Protein AF-A0A7S1BC70-F1 (afdb_monomer_lite)

Structure (mmCIF, N/CA/C/O backbone):
data_AF-A0A7S1BC70-F1
#
_entry.id   AF-A0A7S1BC70-F1
#
loop_
_atom_site.group_PDB
_atom_site.id
_atom_site.type_symbol
_atom_site.label_atom_id
_atom_site.label_alt_id
_atom_site.label_comp_id
_atom_site.label_asym_id
_atom_site.label_entity_id
_atom_site.label_seq_id
_atom_site.pdbx_PDB_ins_code
_atom_site.Cartn_x
_atom_site.Cartn_y
_atom_site.Cartn_z
_atom_site.occupancy
_atom_site.B_iso_or_equiv
_atom_site.auth_seq_id
_atom_site.auth_comp_id
_atom_site.auth_asym_id
_atom_site.auth_atom_id
_atom_site.pdbx_PDB_model_num
ATOM 1 N N . VAL A 1 1 ? -11.528 -13.763 10.157 1.00 41.25 1 VAL A N 1
ATOM 2 C CA . VAL A 1 1 ? -11.641 -13.645 11.623 1.00 41.25 1 VAL A CA 1
ATOM 3 C C . VAL A 1 1 ? -13.129 -13.598 11.883 1.00 41.25 1 VAL A C 1
ATOM 5 O O . VAL A 1 1 ? -13.763 -12.697 11.349 1.00 41.25 1 VAL A O 1
ATOM 8 N N . GLU A 1 2 ? -13.696 -14.643 12.483 1.00 35.12 2 GLU A N 1
ATOM 9 C CA . GLU A 1 2 ? -15.107 -14.612 12.890 1.00 35.12 2 GLU A CA 1
ATOM 10 C C . GLU A 1 2 ? -15.267 -13.517 13.954 1.00 35.12 2 GLU A C 1
ATOM 12 O O . GLU A 1 2 ? -14.372 -13.388 14.792 1.00 35.12 2 GLU A O 1
ATOM 17 N N . PRO A 1 3 ? -16.315 -12.680 13.880 1.00 44.06 3 PRO A N 1
ATOM 18 C CA . PRO A 1 3 ? -16.536 -11.651 14.885 1.00 44.06 3 PRO A CA 1
ATOM 19 C C . PRO A 1 3 ? -16.841 -12.319 16.225 1.00 44.06 3 PRO A C 1
ATOM 21 O O . PRO A 1 3 ? -17.659 -13.239 16.289 1.00 44.06 3 PRO A O 1
ATOM 24 N N . ASP A 1 4 ? -16.162 -11.864 17.274 1.00 58.69 4 ASP A N 1
ATOM 25 C CA . ASP A 1 4 ? -16.409 -12.336 18.630 1.00 58.69 4 ASP A CA 1
ATOM 26 C C . ASP A 1 4 ? -17.834 -11.936 19.050 1.00 58.69 4 ASP A C 1
ATOM 28 O O . ASP A 1 4 ? -18.370 -10.926 18.583 1.00 58.69 4 ASP A O 1
ATOM 32 N N . ILE A 1 5 ? -18.483 -12.707 19.927 1.00 52.56 5 ILE A N 1
ATOM 33 C CA . ILE A 1 5 ? -19.849 -12.387 20.397 1.00 52.56 5 ILE A CA 1
ATOM 34 C C . ILE A 1 5 ? -19.878 -10.992 21.054 1.00 52.56 5 ILE A C 1
ATOM 36 O O . ILE A 1 5 ? -20.889 -10.287 20.978 1.00 52.56 5 ILE A O 1
ATOM 40 N N . GLU A 1 6 ? -18.741 -10.572 21.618 1.00 58.41 6 GLU A N 1
ATOM 41 C CA . GLU A 1 6 ? -18.504 -9.238 22.176 1.00 58.41 6 GLU A CA 1
ATOM 42 C C . GLU A 1 6 ? -18.591 -8.101 21.141 1.00 58.41 6 GLU A C 1
ATOM 44 O O . GLU A 1 6 ? -18.942 -6.990 21.526 1.00 58.41 6 GLU A O 1
ATOM 49 N N . ASP A 1 7 ? -18.381 -8.363 19.845 1.00 65.69 7 ASP A N 1
ATOM 50 C CA . ASP A 1 7 ? -18.491 -7.366 18.767 1.00 65.69 7 ASP A CA 1
ATOM 51 C C . ASP A 1 7 ? -19.904 -7.309 18.160 1.00 65.69 7 ASP A C 1
ATOM 53 O O . ASP A 1 7 ? -20.368 -6.254 17.720 1.00 65.69 7 ASP A O 1
ATOM 57 N N . ILE A 1 8 ? -20.629 -8.433 18.147 1.00 76.12 8 ILE A N 1
ATOM 58 C CA . ILE A 1 8 ? -21.923 -8.555 17.453 1.00 76.12 8 ILE A CA 1
ATOM 59 C C . ILE A 1 8 ? -22.999 -7.676 18.104 1.00 76.12 8 ILE A C 1
ATOM 61 O O . ILE A 1 8 ? -23.756 -7.001 17.403 1.00 76.12 8 ILE A O 1
ATOM 65 N N . VAL A 1 9 ? -23.068 -7.659 19.438 1.00 75.69 9 VAL A N 1
ATOM 66 C CA . VAL A 1 9 ? -24.087 -6.894 20.179 1.00 75.69 9 VAL A CA 1
ATOM 67 C C . VAL A 1 9 ? -23.864 -5.374 20.056 1.00 75.69 9 VAL A C 1
ATOM 69 O O . VAL A 1 9 ? -24.813 -4.674 19.693 1.00 75.69 9 VAL A O 1
ATOM 72 N N . PRO A 1 10 ? -22.643 -4.833 20.243 1.00 76.00 10 PRO A N 1
ATOM 73 C CA . PRO A 1 10 ? -22.328 -3.435 19.937 1.00 76.00 10 PRO A CA 1
ATOM 74 C C . PRO A 1 10 ? -22.631 -3.016 18.494 1.00 76.00 10 PRO A C 1
ATOM 76 O O . PRO A 1 10 ? -23.187 -1.937 18.270 1.00 76.00 10 PRO A O 1
ATOM 79 N N . ILE A 1 11 ? -22.312 -3.861 17.506 1.00 78.62 11 ILE A N 1
ATOM 80 C CA . ILE A 1 11 ? -22.619 -3.592 16.091 1.00 78.62 11 ILE A CA 1
ATOM 81 C C . ILE A 1 11 ? -24.134 -3.534 15.875 1.00 78.62 11 ILE A C 1
ATOM 83 O O . ILE A 1 11 ? -24.635 -2.627 15.208 1.00 78.62 11 ILE A O 1
ATOM 87 N N . TYR A 1 12 ? -24.880 -4.468 16.465 1.00 81.62 12 TYR A N 1
ATOM 88 C CA . TYR A 1 12 ? -26.336 -4.493 16.373 1.00 81.62 12 TYR A CA 1
ATOM 89 C C . TYR A 1 12 ? -26.977 -3.247 17.001 1.00 81.62 12 TYR A C 1
ATOM 91 O O . TYR A 1 12 ? -27.845 -2.638 16.380 1.00 81.62 12 TYR A O 1
ATOM 99 N N . ILE A 1 13 ? -26.514 -2.818 18.178 1.00 83.38 13 ILE A N 1
ATOM 100 C CA . ILE A 1 13 ? -27.002 -1.605 18.859 1.00 83.38 13 ILE A CA 1
ATOM 101 C C . ILE A 1 13 ? -26.650 -0.341 18.067 1.00 83.38 13 ILE A C 1
ATOM 103 O O . ILE A 1 13 ? -27.463 0.571 17.969 1.00 83.38 13 ILE A O 1
ATOM 107 N N . THR A 1 14 ? -25.476 -0.292 17.431 1.00 79.62 14 THR A N 1
ATOM 108 C CA . THR A 1 14 ? -25.099 0.835 16.557 1.00 79.62 14 THR A CA 1
ATOM 109 C C . THR A 1 14 ? -26.074 1.000 15.383 1.00 79.62 14 THR A C 1
ATOM 111 O O . THR A 1 14 ? -26.357 2.123 14.972 1.00 79.62 14 THR A O 1
ATOM 114 N N . ASN A 1 15 ? -26.619 -0.106 14.869 1.00 84.00 15 ASN A N 1
ATOM 115 C CA . ASN A 1 15 ? -27.600 -0.106 13.781 1.00 84.00 15 ASN A CA 1
ATOM 116 C C . ASN A 1 15 ? -29.055 0.093 14.255 1.00 84.00 15 ASN A C 1
ATOM 118 O O . ASN A 1 15 ? -29.927 0.294 13.415 1.00 84.00 15 ASN A O 1
ATOM 122 N N . ASN A 1 16 ? -29.311 0.044 15.567 1.00 85.81 16 ASN A N 1
ATOM 123 C CA . ASN A 1 16 ? -30.632 0.176 16.197 1.00 85.81 16 ASN A CA 1
ATOM 124 C C . ASN A 1 16 ? -30.529 1.150 17.392 1.00 85.81 16 ASN A C 1
ATOM 126 O O . ASN A 1 16 ? -30.507 0.723 18.553 1.00 85.81 16 ASN A O 1
ATOM 130 N N . PRO A 1 17 ? -30.368 2.461 17.128 1.00 80.62 17 PRO A N 1
ATOM 131 C CA . PRO A 1 17 ? -29.999 3.455 18.135 1.00 80.62 17 PRO A CA 1
ATOM 132 C C . PRO A 1 17 ? -31.027 3.629 19.261 1.00 80.62 17 PRO A C 1
ATOM 134 O O . PRO A 1 17 ? -30.665 4.092 20.337 1.00 80.62 17 PRO A O 1
ATOM 137 N N . GLU A 1 18 ? -32.278 3.214 19.073 1.00 83.50 18 GLU A N 1
ATOM 138 C CA . GLU A 1 18 ? -33.306 3.154 20.119 1.00 83.50 18 GLU A CA 1
ATOM 139 C C . GLU A 1 18 ? -32.940 2.225 21.289 1.00 83.50 18 GLU A C 1
ATOM 141 O O . GLU A 1 18 ? -33.474 2.364 22.388 1.00 83.50 18 GLU A O 1
ATOM 146 N N . LEU A 1 19 ? -32.003 1.297 21.079 1.00 81.50 19 LEU A N 1
ATOM 147 C CA . LEU A 1 19 ? -31.512 0.383 22.109 1.00 81.50 19 LEU A CA 1
ATOM 148 C C . LEU A 1 19 ? -30.411 1.004 22.985 1.00 81.50 19 LEU A C 1
ATOM 150 O O . LEU A 1 19 ? -30.045 0.413 23.999 1.00 81.50 19 LEU A O 1
ATOM 154 N N . LEU A 1 20 ? -29.8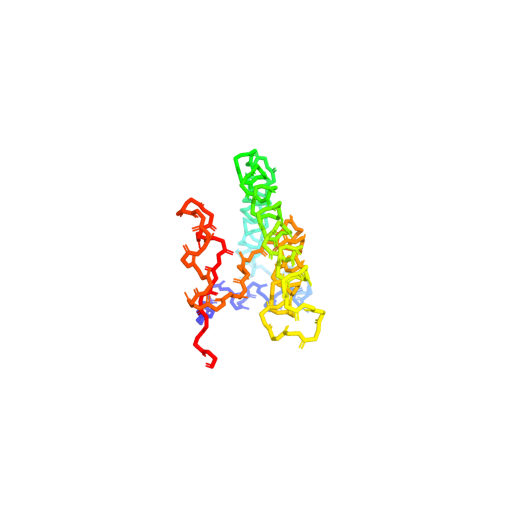90 2.188 22.636 1.00 73.56 20 LEU A N 1
ATOM 155 C CA . LEU A 1 20 ? -28.827 2.866 23.397 1.00 73.56 20 LEU A CA 1
ATOM 156 C C . LEU A 1 20 ? -29.282 3.387 24.766 1.00 73.56 20 LEU A C 1
ATOM 158 O O . LEU A 1 20 ? -28.434 3.595 25.636 1.00 73.56 20 LEU A O 1
ATOM 162 N N . ASP A 1 21 ? -30.587 3.595 24.953 1.00 81.00 21 ASP A N 1
ATOM 163 C CA . ASP A 1 21 ? -31.173 4.108 26.200 1.00 81.00 21 ASP A CA 1
ATOM 164 C C . ASP A 1 21 ? -31.671 2.989 27.134 1.00 81.00 21 ASP A C 1
ATOM 166 O O . ASP A 1 21 ? -32.175 3.248 28.230 1.00 81.00 21 ASP A O 1
ATOM 170 N N . VAL A 1 22 ? -31.514 1.726 26.726 1.00 85.75 22 VAL A N 1
ATOM 171 C CA . VAL A 1 22 ? -31.869 0.554 27.530 1.00 85.75 22 VAL A CA 1
ATOM 172 C C . VAL A 1 22 ? -30.747 0.264 28.527 1.00 85.75 22 VAL A C 1
ATOM 174 O O . VAL A 1 22 ? -29.586 0.087 28.156 1.00 85.75 22 VAL A O 1
ATOM 177 N N . LYS A 1 23 ? -31.099 0.182 29.814 1.00 84.25 23 LYS A N 1
ATOM 178 C CA . LYS A 1 23 ? -30.144 0.038 30.925 1.00 84.25 23 LYS A CA 1
ATOM 179 C C . LYS A 1 23 ? -29.276 -1.220 30.803 1.00 84.25 23 LYS A C 1
ATOM 181 O O . LYS A 1 23 ? -28.091 -1.195 31.120 1.00 84.25 23 LYS A O 1
ATOM 186 N N . GLU A 1 24 ? -29.840 -2.312 30.300 1.00 83.69 24 GLU A N 1
ATOM 187 C CA . GLU A 1 24 ? -29.147 -3.579 30.057 1.00 83.69 24 GLU A CA 1
ATOM 188 C C . GLU A 1 24 ? -28.034 -3.473 28.997 1.00 83.69 24 GLU A C 1
ATOM 190 O O . GLU A 1 24 ? -27.145 -4.325 28.959 1.00 83.69 24 GLU A O 1
ATOM 195 N N . PHE A 1 25 ? -28.043 -2.424 28.166 1.00 84.06 25 PHE A N 1
ATOM 196 C CA . PHE A 1 25 ? -27.074 -2.191 27.091 1.00 84.06 25 PHE A CA 1
ATOM 197 C C . PHE A 1 25 ? -26.086 -1.048 27.376 1.00 84.06 25 PHE A C 1
ATOM 199 O O . PHE A 1 25 ? -25.273 -0.693 26.520 1.00 84.06 25 PHE A O 1
ATOM 206 N N . GLU A 1 26 ? -26.063 -0.515 28.598 1.00 82.31 26 GLU A N 1
ATOM 207 C CA . GLU A 1 26 ? -25.134 0.554 28.993 1.00 82.31 26 GLU A CA 1
ATOM 208 C C . GLU A 1 26 ? -23.651 0.131 28.869 1.00 82.31 26 GLU A C 1
ATOM 210 O O . GLU A 1 26 ? -22.778 0.925 28.493 1.00 82.31 26 GLU A O 1
ATOM 215 N N . TRP A 1 27 ? -23.357 -1.158 29.083 1.00 83.44 27 TRP A N 1
ATOM 216 C CA . TRP A 1 27 ? -22.026 -1.727 28.850 1.00 83.44 27 TRP A CA 1
ATOM 217 C C . TRP A 1 27 ? -21.624 -1.675 27.369 1.00 83.44 27 TRP A C 1
ATOM 219 O O . TRP A 1 27 ? -20.464 -1.398 27.067 1.00 83.44 27 TRP A O 1
ATOM 229 N N . ALA A 1 28 ? -22.570 -1.883 26.446 1.00 82.62 28 ALA A N 1
ATOM 230 C CA . ALA A 1 28 ? -22.310 -1.868 25.011 1.00 82.62 28 ALA A CA 1
ATOM 231 C C . ALA A 1 28 ? -22.000 -0.446 24.540 1.00 82.62 28 ALA A C 1
ATOM 233 O O . ALA A 1 28 ? -21.069 -0.249 23.768 1.00 82.62 28 ALA A O 1
ATOM 234 N N . LYS A 1 29 ? -22.688 0.565 25.087 1.00 80.56 29 LYS A N 1
ATOM 235 C CA . LYS A 1 29 ? -22.355 1.981 24.865 1.00 80.56 29 LYS A CA 1
ATOM 236 C C . LYS A 1 29 ? -20.924 2.302 25.304 1.00 80.56 29 LYS A C 1
ATOM 238 O O . LYS A 1 29 ? -20.159 2.893 24.545 1.00 80.56 29 LYS A O 1
ATOM 243 N N . THR A 1 30 ? -20.539 1.849 26.498 1.00 83.19 30 THR A N 1
ATOM 244 C CA . THR A 1 30 ? -19.166 2.001 27.014 1.00 83.19 30 THR A CA 1
ATOM 245 C C . THR A 1 30 ? -18.141 1.285 26.127 1.00 83.19 30 THR A C 1
ATOM 247 O O . THR A 1 30 ? -17.057 1.810 25.878 1.00 83.19 30 THR A O 1
ATOM 250 N N . HIS A 1 31 ? -18.478 0.094 25.628 1.00 83.50 31 HIS A N 1
ATOM 251 C CA . HIS A 1 31 ? -17.625 -0.680 24.730 1.00 83.50 31 HIS A CA 1
ATOM 252 C C . HIS A 1 31 ? -17.446 0.016 23.369 1.00 83.50 31 HIS A C 1
ATOM 254 O O . HIS A 1 31 ? -16.318 0.145 22.898 1.00 83.50 31 HIS A O 1
ATOM 260 N N . ILE A 1 32 ? -18.527 0.540 22.776 1.00 81.88 32 ILE A N 1
ATOM 261 C CA . ILE A 1 32 ? -18.505 1.300 21.514 1.00 81.88 32 ILE A CA 1
ATOM 262 C C . ILE A 1 32 ? -17.612 2.538 21.635 1.00 81.88 32 ILE A C 1
ATOM 264 O O . ILE A 1 32 ? -16.775 2.773 20.766 1.00 81.88 32 ILE A O 1
ATOM 268 N N . GLU A 1 33 ? -17.767 3.331 22.698 1.00 82.88 33 GLU A N 1
ATOM 269 C CA . GLU A 1 33 ? -16.952 4.536 22.900 1.00 82.88 33 GLU A CA 1
ATOM 270 C C . GLU A 1 33 ? -15.465 4.189 23.063 1.00 82.88 33 GLU A C 1
ATOM 272 O O . GLU A 1 33 ? -14.624 4.769 22.378 1.00 82.88 33 GLU A O 1
ATOM 277 N N . ARG A 1 34 ? -15.131 3.156 23.849 1.00 82.50 34 ARG A N 1
ATOM 278 C CA . ARG A 1 34 ? -13.743 2.670 23.960 1.00 82.50 34 ARG A CA 1
ATOM 279 C C . ARG A 1 34 ? -13.184 2.175 22.629 1.00 82.50 34 ARG A C 1
ATOM 281 O O . ARG A 1 34 ? -12.022 2.434 22.324 1.00 82.50 34 ARG A O 1
ATOM 288 N N . ALA A 1 35 ? -13.986 1.472 21.832 1.00 79.88 35 ALA A N 1
ATOM 289 C CA . ALA A 1 35 ? -13.575 1.010 20.510 1.00 79.88 35 ALA A CA 1
ATOM 290 C C . ALA A 1 35 ? -13.303 2.189 19.560 1.00 79.88 35 ALA A C 1
ATOM 292 O O . ALA A 1 35 ? -12.322 2.158 18.814 1.00 79.88 35 ALA A O 1
ATOM 293 N N . LYS A 1 36 ? -14.114 3.257 19.619 1.00 78.38 36 LYS A N 1
ATOM 294 C CA . LYS A 1 36 ? -13.883 4.496 18.858 1.00 78.38 36 LYS A CA 1
ATOM 295 C C . LYS A 1 36 ? -12.608 5.212 19.297 1.00 78.38 36 LYS A C 1
ATOM 297 O O . LYS A 1 36 ? -11.822 5.591 18.433 1.00 78.38 36 LYS A O 1
ATOM 302 N N . GLU A 1 37 ? -12.386 5.378 20.601 1.00 78.31 37 GLU A N 1
ATOM 303 C CA . GLU A 1 37 ? -11.161 5.986 21.141 1.00 78.31 37 GLU A CA 1
ATOM 304 C C . GLU A 1 37 ? -9.924 5.184 20.724 1.00 78.31 37 GLU A C 1
ATOM 306 O O . GLU A 1 37 ? -8.979 5.740 20.165 1.00 78.31 37 GLU A O 1
ATOM 311 N N . ALA A 1 38 ? -9.962 3.857 20.878 1.00 77.00 38 ALA A N 1
ATOM 312 C CA . ALA A 1 38 ? -8.878 2.976 20.453 1.00 77.00 38 ALA A CA 1
ATOM 313 C C . ALA A 1 38 ? -8.629 3.050 18.937 1.00 77.00 38 ALA A C 1
ATOM 315 O O . ALA A 1 38 ? -7.476 3.063 18.494 1.00 77.00 38 ALA A O 1
ATOM 316 N N . TRP A 1 39 ? -9.688 3.113 18.124 1.00 78.00 39 TRP A N 1
ATOM 317 C CA . TRP A 1 39 ? -9.570 3.316 16.681 1.00 78.00 39 TRP A CA 1
ATOM 318 C C . TRP A 1 39 ? -8.918 4.661 16.355 1.00 78.00 39 TRP A C 1
ATOM 320 O O . TRP A 1 39 ? -7.990 4.697 15.546 1.00 78.00 39 TRP A O 1
ATOM 330 N N . PHE A 1 40 ? -9.358 5.746 16.997 1.00 72.81 40 PHE A N 1
ATOM 331 C CA . PHE A 1 40 ? -8.844 7.091 16.758 1.00 72.81 40 PHE A CA 1
ATOM 332 C C . PHE A 1 40 ? -7.371 7.208 17.156 1.00 72.81 40 PHE A C 1
ATOM 334 O O . PHE A 1 40 ? -6.557 7.672 16.359 1.00 72.81 40 PHE A O 1
ATOM 341 N N . ASP A 1 41 ? -6.996 6.688 18.325 1.00 77.19 41 ASP A N 1
ATOM 342 C CA . ASP A 1 41 ? -5.608 6.640 18.787 1.00 77.19 41 ASP A CA 1
ATOM 343 C C . ASP A 1 41 ? -4.718 5.848 17.828 1.00 77.19 41 ASP A C 1
ATOM 345 O O . ASP A 1 41 ? -3.596 6.253 17.508 1.00 77.19 41 ASP A O 1
ATOM 349 N N . ASN A 1 42 ? -5.208 4.708 17.339 1.00 75.00 42 ASN A N 1
ATOM 350 C CA . ASN A 1 42 ? -4.486 3.909 16.358 1.00 75.00 42 ASN A CA 1
ATOM 351 C C . ASN A 1 42 ? -4.362 4.650 15.024 1.00 75.00 42 ASN A C 1
ATOM 353 O O . ASN A 1 42 ? -3.273 4.690 14.451 1.00 75.00 42 ASN A O 1
ATOM 357 N N . ALA A 1 43 ? -5.429 5.288 14.547 1.00 73.69 43 ALA A N 1
ATOM 358 C CA . ALA A 1 43 ? -5.398 6.105 13.341 1.00 73.69 43 ALA A CA 1
ATOM 359 C C . ALA A 1 43 ? -4.395 7.261 13.479 1.00 73.69 43 ALA A C 1
ATOM 361 O O . ALA A 1 43 ? -3.558 7.449 12.596 1.00 73.69 43 ALA A O 1
ATOM 362 N N . GLN A 1 44 ? -4.395 7.970 14.609 1.00 76.06 44 GLN A N 1
ATOM 363 C CA . GLN A 1 44 ? -3.466 9.060 14.889 1.00 76.06 44 GLN A CA 1
ATOM 364 C C . GLN A 1 44 ? -2.017 8.565 14.952 1.00 76.06 44 GLN A C 1
ATOM 366 O O . GLN A 1 44 ? -1.146 9.145 14.306 1.00 76.06 44 GLN A O 1
ATOM 371 N N . LYS A 1 45 ? -1.742 7.449 15.640 1.00 76.88 45 LYS A N 1
ATOM 372 C CA . LYS A 1 45 ? -0.403 6.830 15.662 1.00 76.88 45 LYS A CA 1
ATOM 373 C C . LYS A 1 45 ? 0.078 6.466 14.261 1.00 76.88 45 LYS A C 1
ATOM 375 O O . LYS A 1 45 ? 1.253 6.651 13.947 1.00 76.88 45 LYS A O 1
ATOM 380 N N . LEU A 1 46 ? -0.812 5.958 13.410 1.00 70.50 46 LEU A N 1
ATOM 381 C CA . LEU A 1 46 ? -0.482 5.602 12.033 1.00 70.50 46 LEU A CA 1
ATOM 382 C C . LEU A 1 46 ? -0.251 6.840 11.157 1.00 70.50 46 LEU A C 1
ATOM 384 O O . LEU A 1 46 ? 0.709 6.844 10.387 1.00 70.50 46 LEU A O 1
ATOM 388 N N . LEU A 1 47 ? -1.067 7.887 11.304 1.00 70.50 47 LEU A N 1
ATOM 389 C CA . LEU A 1 47 ? -0.914 9.164 10.600 1.00 70.50 47 LEU A CA 1
ATOM 390 C C . LEU A 1 47 ? 0.364 9.899 11.020 1.00 70.50 47 LEU A C 1
ATOM 392 O O . LEU A 1 47 ? 1.056 10.458 10.173 1.00 70.50 47 LEU A O 1
ATOM 396 N N . CYS A 1 48 ? 0.733 9.847 12.299 1.00 78.94 48 CYS A N 1
ATOM 397 C CA . CYS A 1 48 ? 1.958 10.453 12.821 1.00 78.94 48 CYS A CA 1
ATOM 398 C C . CYS A 1 48 ? 3.217 9.595 12.589 1.00 78.94 48 CYS A C 1
ATOM 400 O O . CYS A 1 48 ? 4.324 10.014 12.939 1.00 78.94 48 CYS A O 1
ATOM 402 N N . ASN A 1 49 ? 3.101 8.408 11.982 1.00 81.25 49 ASN A N 1
ATOM 403 C CA . ASN A 1 49 ? 4.245 7.537 11.725 1.00 81.25 49 ASN A CA 1
ATOM 404 C C . ASN A 1 49 ? 5.056 8.021 10.510 1.00 81.25 49 ASN A C 1
ATOM 406 O O . ASN A 1 49 ? 4.900 7.541 9.386 1.00 81.25 49 ASN A O 1
ATOM 410 N N . ARG A 1 50 ? 5.970 8.969 10.743 1.00 81.50 50 ARG A N 1
ATOM 411 C CA . ARG A 1 50 ? 6.846 9.556 9.711 1.00 81.50 50 ARG A CA 1
ATOM 412 C C . ARG A 1 50 ? 7.641 8.512 8.920 1.00 81.50 50 ARG A C 1
ATOM 414 O O . ARG A 1 50 ? 7.837 8.679 7.717 1.00 81.50 50 ARG A O 1
ATOM 421 N N . GLN A 1 51 ? 8.092 7.442 9.575 1.00 83.44 51 GLN A N 1
ATOM 422 C CA . GLN A 1 51 ? 8.839 6.379 8.902 1.00 83.44 51 GLN A CA 1
ATO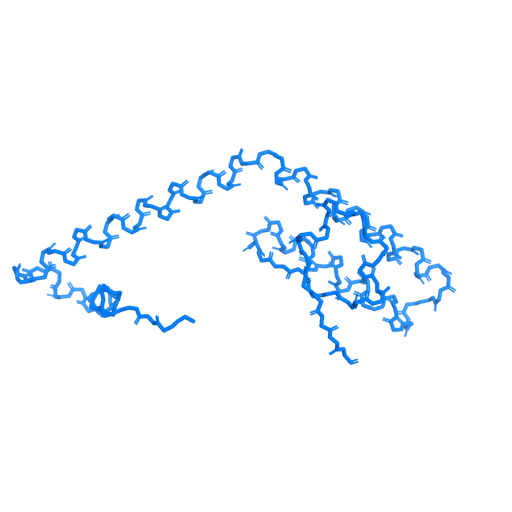M 423 C C . GLN A 1 51 ? 7.962 5.661 7.874 1.00 83.44 51 GLN A C 1
ATOM 425 O O . GLN A 1 51 ? 8.407 5.418 6.756 1.00 83.44 51 GLN A O 1
ATOM 430 N N . ARG A 1 52 ? 6.703 5.380 8.225 1.00 82.12 52 ARG A N 1
ATOM 431 C CA . ARG A 1 52 ? 5.731 4.762 7.319 1.00 82.12 52 ARG A CA 1
ATOM 432 C C . ARG A 1 52 ? 5.481 5.627 6.082 1.00 82.12 52 ARG A C 1
ATOM 434 O O . ARG A 1 52 ? 5.521 5.107 4.973 1.00 82.12 52 ARG A O 1
ATOM 441 N N . TRP A 1 53 ? 5.314 6.938 6.253 1.00 83.81 53 TRP A N 1
ATOM 442 C CA . TRP A 1 53 ? 5.192 7.869 5.123 1.00 83.81 53 TRP A CA 1
ATOM 443 C C . TRP A 1 53 ? 6.430 7.874 4.220 1.00 83.81 53 TRP A C 1
ATOM 445 O O . TRP A 1 53 ? 6.299 7.831 2.998 1.00 83.81 53 TRP A O 1
ATOM 455 N N . SER A 1 54 ? 7.634 7.874 4.804 1.00 87.94 54 SER A N 1
ATOM 456 C CA . SER A 1 54 ? 8.874 7.795 4.022 1.00 87.94 54 SER A CA 1
ATOM 457 C C . SER A 1 54 ? 8.990 6.479 3.257 1.00 87.94 54 SER A C 1
ATOM 459 O O . SER A 1 54 ? 9.444 6.470 2.115 1.00 87.94 54 SER A O 1
ATOM 461 N N . ASP A 1 55 ? 8.591 5.371 3.874 1.00 88.44 55 ASP A N 1
ATOM 462 C CA . ASP A 1 55 ? 8.604 4.064 3.233 1.00 88.44 55 ASP A CA 1
ATOM 463 C C . ASP A 1 55 ? 7.624 4.003 2.047 1.00 88.44 55 ASP A C 1
ATOM 465 O O . ASP A 1 55 ? 7.965 3.440 1.008 1.00 88.44 55 ASP A O 1
ATOM 469 N N . TYR A 1 56 ? 6.439 4.610 2.172 1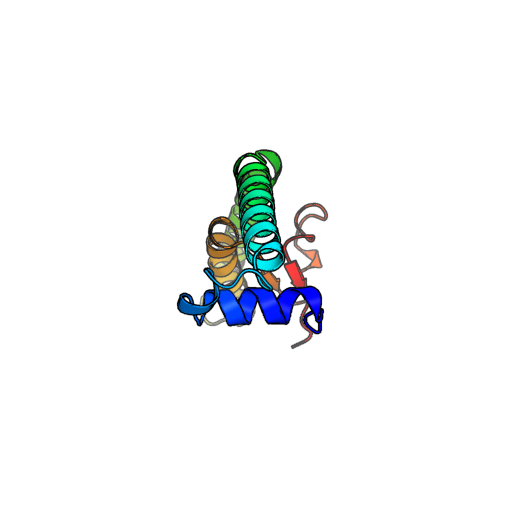.00 89.06 56 TYR A N 1
ATOM 470 C CA . TYR A 1 56 ? 5.454 4.709 1.088 1.00 89.06 56 TYR A CA 1
ATOM 471 C C . TYR A 1 56 ? 5.957 5.539 -0.087 1.00 89.06 56 TYR A C 1
ATOM 473 O O . TYR A 1 56 ? 5.842 5.102 -1.229 1.00 89.06 56 TYR A O 1
ATOM 481 N N . ASP A 1 57 ? 6.584 6.683 0.179 1.00 89.62 57 ASP A N 1
ATOM 482 C CA . ASP A 1 57 ? 7.206 7.496 -0.869 1.00 89.62 57 ASP A CA 1
ATOM 483 C C . ASP A 1 57 ? 8.306 6.716 -1.612 1.00 89.62 57 ASP A C 1
ATOM 485 O O . ASP A 1 57 ? 8.339 6.691 -2.844 1.00 89.62 57 ASP A O 1
ATOM 489 N N . LYS A 1 58 ? 9.163 5.993 -0.876 1.00 91.19 58 LYS A N 1
ATOM 490 C CA . LYS A 1 58 ? 10.206 5.138 -1.469 1.00 91.19 58 LYS A CA 1
ATOM 491 C C . LYS A 1 58 ? 9.618 4.016 -2.323 1.00 91.19 58 LYS A C 1
ATOM 493 O O . LYS A 1 58 ? 10.116 3.774 -3.419 1.00 91.19 58 LYS A O 1
ATOM 498 N N . LEU A 1 59 ? 8.574 3.342 -1.839 1.00 91.25 59 LEU A N 1
ATOM 499 C CA . LEU A 1 59 ? 7.886 2.281 -2.575 1.00 91.25 59 LEU A CA 1
ATOM 500 C C . LEU A 1 59 ? 7.283 2.805 -3.878 1.00 91.25 59 LEU A C 1
ATOM 502 O O . LEU A 1 59 ? 7.530 2.228 -4.933 1.00 91.25 59 LEU A O 1
ATOM 506 N N . THR A 1 60 ? 6.556 3.918 -3.814 1.00 92.38 60 THR A N 1
ATOM 507 C CA . THR A 1 60 ? 5.923 4.536 -4.983 1.00 92.38 60 THR A CA 1
ATOM 508 C C . THR A 1 60 ? 6.956 4.963 -6.023 1.00 92.38 60 THR A C 1
ATOM 510 O O . THR A 1 60 ? 6.803 4.639 -7.198 1.00 92.38 60 THR A O 1
ATOM 513 N N . LYS A 1 61 ? 8.051 5.611 -5.604 1.00 93.19 61 LYS A N 1
ATOM 514 C CA . LYS A 1 61 ? 9.149 5.993 -6.509 1.00 93.19 61 LYS A CA 1
ATOM 515 C C . LYS A 1 61 ? 9.815 4.786 -7.162 1.00 93.19 61 LYS A C 1
ATOM 517 O O . LYS A 1 61 ? 10.111 4.820 -8.352 1.00 93.19 61 LYS A O 1
AT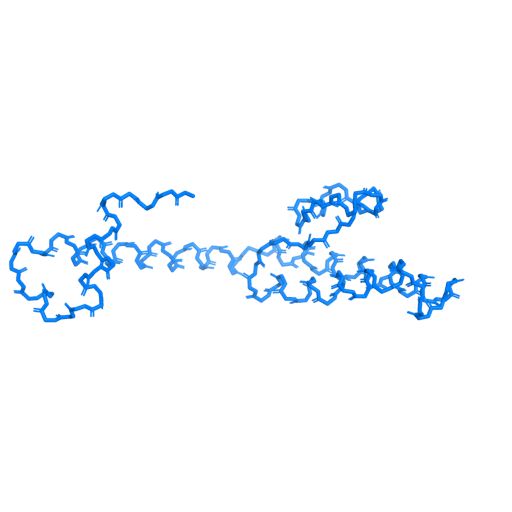OM 522 N N . HIS A 1 62 ? 10.034 3.714 -6.403 1.00 92.69 62 HIS A N 1
ATOM 523 C CA . HIS A 1 62 ? 10.661 2.501 -6.929 1.00 92.69 62 HIS A CA 1
ATOM 524 C C . HIS A 1 62 ? 9.761 1.782 -7.939 1.00 92.69 62 HIS A C 1
ATOM 526 O O . HIS A 1 62 ? 10.231 1.370 -8.996 1.00 92.69 62 HIS A O 1
ATOM 532 N N . LEU A 1 63 ? 8.462 1.667 -7.649 1.00 92.12 63 LEU A N 1
ATOM 533 C CA . LEU A 1 63 ? 7.489 1.075 -8.572 1.00 92.12 63 LEU A CA 1
ATOM 534 C C . LEU A 1 63 ? 7.336 1.904 -9.849 1.00 92.12 63 LEU A C 1
ATOM 536 O O . LEU A 1 63 ? 7.270 1.329 -10.933 1.00 92.12 63 LEU A O 1
ATOM 540 N N . PHE A 1 64 ? 7.355 3.232 -9.731 1.00 94.75 64 PHE A N 1
ATOM 541 C CA . PHE A 1 64 ? 7.360 4.129 -10.883 1.00 94.75 64 PHE A CA 1
ATOM 542 C C . PHE A 1 64 ? 8.602 3.924 -11.762 1.00 94.75 64 PHE A C 1
ATOM 544 O O . PHE A 1 64 ? 8.465 3.714 -12.962 1.00 94.75 64 PHE A O 1
ATOM 551 N N . ALA A 1 65 ? 9.798 3.873 -11.167 1.00 94.12 65 ALA A N 1
ATOM 552 C CA . ALA A 1 65 ? 11.037 3.638 -11.911 1.00 94.12 65 ALA A CA 1
ATOM 553 C C . ALA A 1 65 ? 11.054 2.270 -12.621 1.00 94.12 65 ALA A C 1
ATOM 555 O O . ALA A 1 65 ? 11.533 2.152 -13.748 1.00 94.12 65 ALA A O 1
ATOM 556 N N . LEU A 1 66 ? 10.515 1.224 -11.981 1.00 93.19 66 LEU A N 1
ATOM 557 C CA . LEU A 1 66 ? 10.354 -0.086 -12.619 1.00 93.19 66 LEU A CA 1
ATOM 558 C C . LEU A 1 66 ? 9.361 -0.031 -13.786 1.00 93.19 66 LEU A C 1
ATOM 560 O O . LEU A 1 66 ? 9.611 -0.653 -14.819 1.00 93.19 66 LEU A O 1
ATOM 564 N N . TYR A 1 67 ? 8.250 0.690 -13.621 1.00 94.75 67 TYR A N 1
ATOM 565 C CA . TYR A 1 67 ? 7.251 0.887 -14.666 1.00 94.75 67 TYR A CA 1
ATOM 566 C C . TYR A 1 67 ? 7.830 1.631 -15.874 1.00 94.75 67 TYR A C 1
ATOM 568 O O . TYR A 1 67 ? 7.714 1.112 -16.980 1.00 9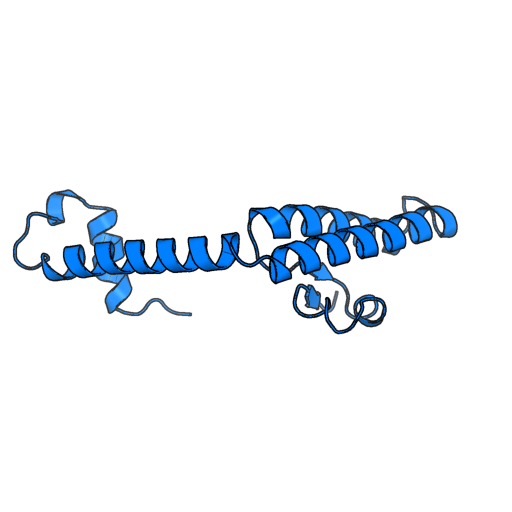4.75 67 TYR A O 1
ATOM 576 N N . GLU A 1 68 ? 8.499 2.773 -15.676 1.00 96.19 68 GLU A N 1
ATOM 577 C CA . GLU A 1 68 ? 9.126 3.537 -16.768 1.00 96.19 68 GLU A CA 1
ATOM 578 C C . GLU A 1 68 ? 10.148 2.689 -17.521 1.00 96.19 68 GLU A C 1
ATOM 580 O O . GLU A 1 68 ? 10.079 2.569 -18.741 1.00 96.19 68 GLU A O 1
ATOM 585 N N . LYS A 1 69 ? 11.019 1.984 -16.792 1.00 94.44 69 LYS A N 1
ATOM 586 C CA . LYS A 1 69 ? 11.984 1.074 -17.411 1.00 94.44 69 LYS A CA 1
ATOM 587 C C . LYS A 1 69 ? 11.302 -0.012 -18.251 1.00 94.44 69 LYS A C 1
ATOM 589 O O . LYS A 1 69 ? 11.740 -0.305 -19.358 1.00 94.44 69 LYS A O 1
ATOM 594 N N . SER A 1 70 ? 10.231 -0.620 -17.739 1.00 93.50 70 SER A N 1
ATOM 595 C CA . SER A 1 70 ? 9.489 -1.648 -18.480 1.00 93.50 70 SER A CA 1
ATOM 596 C C . SER A 1 70 ? 8.758 -1.076 -19.693 1.00 93.50 70 SER A C 1
ATOM 598 O O . SER A 1 70 ? 8.645 -1.767 -20.705 1.00 93.50 70 SER A O 1
ATOM 600 N N . LEU A 1 71 ? 8.262 0.158 -19.593 1.00 95.25 71 LEU A N 1
ATOM 601 C CA . LEU A 1 71 ? 7.606 0.871 -20.681 1.00 95.25 71 LEU A CA 1
ATOM 602 C C . LEU A 1 71 ? 8.589 1.137 -21.825 1.00 95.25 71 LEU A C 1
ATOM 604 O O . LEU A 1 71 ? 8.251 0.848 -22.971 1.00 95.25 71 LEU A O 1
ATOM 608 N N . ASP A 1 72 ? 9.799 1.595 -21.504 1.00 96.00 72 ASP A N 1
ATOM 609 C CA . ASP A 1 72 ? 10.859 1.859 -22.481 1.00 96.00 72 ASP A CA 1
ATOM 610 C C . ASP A 1 72 ? 11.375 0.569 -23.140 1.00 96.00 72 ASP A C 1
ATOM 612 O O . ASP A 1 72 ? 11.602 0.531 -24.347 1.00 96.00 72 ASP A O 1
ATOM 616 N N . GLU A 1 73 ? 11.543 -0.508 -22.363 1.00 95.25 73 GLU A N 1
ATOM 617 C CA . GLU A 1 73 ? 12.103 -1.777 -22.852 1.00 95.25 73 GLU A CA 1
ATOM 618 C C . GLU A 1 73 ? 11.086 -2.643 -23.612 1.00 95.25 73 GLU A C 1
ATOM 620 O O . GLU A 1 73 ? 11.441 -3.292 -24.595 1.00 95.25 73 GLU A O 1
ATOM 625 N N . ASN A 1 74 ? 9.833 -2.698 -23.150 1.00 94.38 74 ASN A N 1
ATOM 626 C CA . ASN A 1 74 ? 8.852 -3.691 -23.609 1.00 94.38 74 ASN A CA 1
ATOM 627 C C . ASN A 1 74 ? 7.585 -3.077 -24.221 1.00 94.38 74 ASN A C 1
ATOM 629 O O . ASN A 1 74 ? 6.762 -3.798 -24.789 1.00 94.38 74 ASN A O 1
ATOM 633 N N . GLY A 1 75 ? 7.402 -1.763 -24.092 1.00 93.69 75 GLY A N 1
ATOM 634 C CA . GLY A 1 75 ? 6.201 -1.063 -24.528 1.00 93.69 75 GLY A CA 1
ATOM 635 C C . GLY A 1 75 ? 5.017 -1.191 -23.564 1.00 93.69 75 GLY A C 1
ATOM 636 O O . GLY A 1 75 ? 5.026 -1.941 -22.583 1.00 93.69 75 GLY A O 1
ATOM 637 N N . MET A 1 76 ? 3.961 -0.430 -23.864 1.00 92.50 76 MET A N 1
ATOM 638 C CA . MET A 1 76 ? 2.789 -0.255 -22.993 1.00 92.50 76 MET A CA 1
ATOM 639 C C . MET A 1 76 ? 1.918 -1.513 -22.864 1.00 92.50 76 MET A C 1
ATOM 641 O O . MET A 1 76 ? 1.344 -1.756 -21.806 1.00 92.50 76 MET A O 1
ATOM 645 N N . ASN A 1 77 ? 1.836 -2.322 -23.923 1.00 93.69 77 ASN A N 1
ATOM 646 C CA . ASN A 1 77 ? 0.971 -3.508 -23.968 1.00 93.69 77 ASN A CA 1
ATOM 647 C C . ASN A 1 77 ? 1.640 -4.772 -23.412 1.00 93.69 77 ASN A C 1
ATOM 649 O O . ASN A 1 77 ? 1.020 -5.834 -23.397 1.00 93.69 77 ASN A O 1
ATOM 653 N N . ASN A 1 78 ? 2.899 -4.687 -22.976 1.00 94.19 78 ASN A N 1
ATOM 654 C CA . ASN A 1 78 ? 3.560 -5.817 -22.348 1.00 94.19 78 ASN A CA 1
ATOM 655 C C . ASN A 1 78 ? 2.934 -6.106 -20.975 1.00 94.19 78 ASN A C 1
ATOM 657 O O . ASN A 1 78 ? 2.712 -5.195 -20.175 1.00 94.19 78 ASN A O 1
ATOM 661 N N . GLU A 1 79 ? 2.689 -7.383 -20.687 1.00 90.62 79 GLU A N 1
ATOM 662 C CA . GLU A 1 79 ? 2.078 -7.838 -19.436 1.00 90.62 79 GLU A CA 1
ATOM 663 C C . GLU A 1 79 ? 2.814 -7.308 -18.196 1.00 90.62 79 GLU A C 1
ATOM 665 O O . GLU A 1 79 ? 2.184 -6.811 -17.259 1.00 90.62 79 GLU A O 1
ATOM 670 N N . ARG A 1 80 ? 4.152 -7.311 -18.218 1.00 89.25 80 ARG A N 1
ATOM 671 C CA . ARG A 1 80 ? 4.973 -6.781 -17.126 1.00 89.25 80 ARG A CA 1
ATOM 672 C C . ARG A 1 80 ? 4.744 -5.291 -16.913 1.00 89.25 80 ARG A C 1
ATOM 674 O O . ARG A 1 80 ? 4.583 -4.860 -15.772 1.00 89.25 80 ARG A O 1
ATOM 681 N N . THR A 1 81 ? 4.699 -4.516 -17.993 1.00 92.69 81 THR A N 1
ATOM 682 C CA . THR A 1 81 ? 4.445 -3.072 -17.940 1.00 92.69 81 THR A CA 1
ATOM 683 C C . THR A 1 81 ? 3.066 -2.788 -17.345 1.00 92.69 81 THR A C 1
ATOM 685 O O . THR A 1 81 ? 2.938 -1.931 -16.471 1.00 92.69 81 THR A O 1
ATOM 688 N N . ILE A 1 82 ? 2.045 -3.559 -17.735 1.00 93.12 82 ILE A N 1
ATOM 689 C CA . ILE A 1 82 ? 0.680 -3.434 -17.203 1.00 93.12 82 ILE A CA 1
ATOM 690 C C . ILE A 1 82 ? 0.645 -3.735 -15.699 1.00 93.12 82 ILE A C 1
ATOM 692 O O . ILE A 1 82 ? 0.042 -2.983 -14.931 1.00 93.12 82 ILE A O 1
ATOM 696 N N . ILE A 1 83 ? 1.296 -4.815 -15.262 1.00 91.06 83 ILE A N 1
ATOM 697 C CA . ILE A 1 83 ? 1.364 -5.202 -13.847 1.00 91.06 83 ILE A CA 1
ATOM 698 C C . ILE A 1 83 ? 2.059 -4.119 -13.019 1.00 91.06 83 ILE A C 1
ATOM 700 O O . ILE A 1 83 ? 1.546 -3.724 -11.972 1.00 91.06 83 ILE A O 1
ATOM 704 N N . LEU A 1 84 ? 3.199 -3.607 -13.488 1.00 91.56 84 LEU A N 1
ATOM 705 C CA . LEU A 1 84 ? 3.937 -2.545 -12.804 1.00 91.56 84 LEU A CA 1
ATOM 706 C C . LEU A 1 84 ? 3.132 -1.244 -12.742 1.00 91.56 84 LEU A C 1
ATOM 708 O O . LEU A 1 84 ? 3.109 -0.596 -11.698 1.00 91.56 84 LEU A O 1
ATOM 712 N N . GLY A 1 85 ? 2.407 -0.904 -13.811 1.00 91.69 85 GLY A N 1
ATOM 713 C CA . GLY A 1 85 ? 1.498 0.241 -13.829 1.00 91.69 85 GLY A CA 1
ATOM 714 C C . GLY A 1 85 ? 0.365 0.105 -12.807 1.00 91.69 85 GLY A C 1
ATOM 715 O O . GLY A 1 85 ? 0.068 1.055 -12.082 1.00 91.69 85 GLY A O 1
ATOM 716 N N . ARG A 1 86 ? -0.228 -1.091 -12.678 1.00 92.00 86 ARG A N 1
ATOM 717 C CA . ARG A 1 86 ? -1.228 -1.385 -11.635 1.00 92.00 86 ARG A CA 1
ATOM 718 C C . ARG A 1 86 ? -0.630 -1.271 -10.238 1.00 92.00 86 ARG A C 1
ATOM 720 O O . ARG A 1 86 ? -1.209 -0.605 -9.393 1.00 92.00 86 ARG A O 1
ATOM 727 N N . ALA A 1 87 ? 0.551 -1.837 -10.013 1.00 91.00 87 ALA A N 1
ATOM 728 C CA . ALA A 1 87 ? 1.216 -1.772 -8.717 1.00 91.00 87 ALA A CA 1
ATOM 729 C C . ALA A 1 87 ? 1.589 -0.340 -8.308 1.00 91.00 87 ALA A C 1
ATOM 731 O O . ALA A 1 87 ? 1.422 0.029 -7.149 1.00 91.00 87 ALA A O 1
ATOM 732 N N . TYR A 1 88 ? 2.064 0.478 -9.251 1.00 92.31 88 TYR A N 1
ATOM 733 C CA . TYR A 1 88 ? 2.315 1.902 -9.028 1.00 92.31 88 TYR A CA 1
ATOM 734 C C . TYR A 1 88 ? 1.024 2.666 -8.699 1.00 92.31 88 TYR A C 1
ATOM 736 O O . TYR A 1 88 ? 1.000 3.504 -7.798 1.00 92.31 88 TYR A O 1
ATOM 744 N N . LYS A 1 89 ? -0.084 2.365 -9.382 1.00 91.00 89 LYS A N 1
ATOM 745 C CA . LYS A 1 89 ? -1.390 2.929 -9.023 1.00 91.00 89 LYS A CA 1
ATOM 746 C C . LYS A 1 89 ? -1.788 2.523 -7.598 1.00 91.00 89 LYS A C 1
ATOM 748 O O . LYS A 1 89 ? -2.074 3.393 -6.779 1.00 91.00 89 LYS A O 1
ATOM 753 N N . ASP A 1 90 ? -1.721 1.233 -7.287 1.00 90.19 90 ASP A N 1
ATOM 754 C CA . ASP A 1 90 ? -2.076 0.688 -5.975 1.00 90.19 90 ASP A CA 1
ATOM 755 C C . ASP A 1 90 ? -1.188 1.260 -4.854 1.00 90.19 90 ASP A C 1
ATOM 757 O O . ASP A 1 90 ? -1.651 1.435 -3.727 1.00 90.19 90 ASP A O 1
ATOM 761 N N . SER A 1 91 ? 0.073 1.614 -5.134 1.00 89.75 91 SER A N 1
ATOM 762 C CA . SER A 1 91 ? 0.961 2.242 -4.144 1.00 89.75 91 SER A CA 1
ATOM 763 C C . SER A 1 91 ? 0.523 3.651 -3.750 1.00 89.75 91 SER A C 1
ATOM 765 O O . SER A 1 91 ? 0.717 4.057 -2.603 1.00 89.75 91 SER A O 1
ATOM 767 N N . ASN A 1 92 ? -0.106 4.390 -4.667 1.00 86.44 92 ASN A N 1
ATOM 768 C CA . ASN A 1 92 ? -0.701 5.689 -4.359 1.00 86.44 92 ASN A CA 1
ATOM 769 C C . ASN A 1 92 ? -1.951 5.542 -3.478 1.00 86.44 92 ASN A C 1
ATOM 771 O O . ASN A 1 92 ? -2.193 6.379 -2.606 1.00 86.44 92 ASN A O 1
ATOM 775 N N . ASP A 1 93 ? -2.717 4.467 -3.662 1.00 84.81 93 ASP A N 1
ATOM 776 C CA . ASP A 1 93 ? -3.900 4.174 -2.849 1.00 84.81 93 ASP A CA 1
ATOM 777 C C . ASP A 1 93 ? -3.521 3.616 -1.467 1.00 84.81 93 ASP A C 1
ATOM 779 O O . ASP A 1 93 ? -4.169 3.942 -0.469 1.00 84.81 93 ASP A O 1
ATOM 783 N N . LEU A 1 94 ? -2.402 2.890 -1.367 1.00 83.31 94 LEU A N 1
ATOM 784 C CA . LEU A 1 94 ? -1.815 2.419 -0.108 1.00 83.31 94 LEU A CA 1
ATOM 785 C C . LEU A 1 94 ? -1.542 3.570 0.873 1.00 83.31 94 LEU A C 1
ATOM 787 O O . LEU A 1 94 ? -1.751 3.429 2.079 1.00 83.31 94 LEU A O 1
ATOM 791 N N . ALA A 1 95 ? -1.092 4.720 0.362 1.00 72.06 95 ALA A N 1
ATOM 792 C CA . ALA A 1 95 ? -0.830 5.903 1.177 1.00 72.06 95 ALA A CA 1
ATOM 793 C C . ALA A 1 95 ? -2.114 6.517 1.766 1.00 72.06 95 ALA A C 1
ATOM 795 O O . ALA A 1 95 ? -2.064 7.119 2.836 1.00 72.06 95 ALA A O 1
ATOM 796 N N . LYS A 1 96 ? -3.261 6.349 1.094 1.00 70.88 96 LYS A N 1
ATOM 797 C CA . LYS A 1 96 ? -4.558 6.909 1.508 1.00 70.88 96 LYS A CA 1
ATOM 798 C C . LYS A 1 96 ? -5.352 5.960 2.397 1.00 70.88 96 LYS A C 1
ATOM 800 O O . LYS A 1 96 ? -5.972 6.393 3.362 1.00 70.88 96 LYS A O 1
ATOM 805 N N . HIS A 1 97 ? -5.352 4.676 2.052 1.00 75.69 97 HIS A N 1
ATOM 806 C CA . HIS A 1 97 ? -6.265 3.684 2.621 1.00 75.69 97 HIS A CA 1
ATOM 807 C C . HIS A 1 97 ? -5.543 2.575 3.401 1.00 75.69 97 HIS A C 1
ATOM 809 O O . HIS A 1 97 ? -6.183 1.784 4.089 1.00 75.69 97 HIS A O 1
ATOM 815 N N . GLY A 1 98 ? -4.207 2.521 3.348 1.00 74.56 98 GLY A N 1
ATOM 816 C CA . GLY A 1 98 ? -3.428 1.415 3.900 1.00 74.56 98 GLY A CA 1
ATOM 817 C C . GLY A 1 98 ? -3.547 0.137 3.060 1.00 74.56 98 GLY A C 1
ATOM 818 O O . GLY A 1 98 ? -3.873 0.182 1.879 1.00 74.56 98 GLY A O 1
ATOM 819 N N . GLY A 1 99 ? -3.251 -1.018 3.666 1.00 81.25 99 GLY A N 1
ATOM 820 C CA . GLY A 1 99 ? -3.341 -2.329 3.009 1.00 81.25 99 GLY A CA 1
ATOM 821 C C . GLY A 1 99 ? -2.004 -2.867 2.490 1.00 81.25 99 GLY A C 1
ATOM 822 O O . GLY A 1 99 ? -0.952 -2.597 3.075 1.00 81.25 99 GLY A O 1
ATOM 823 N N . LYS A 1 100 ? -2.061 -3.675 1.423 1.00 85.12 100 LYS A N 1
ATOM 824 C CA . LYS A 1 100 ? -0.903 -4.230 0.706 1.00 85.12 100 LYS A CA 1
ATOM 825 C C . LYS A 1 100 ? -1.151 -4.203 -0.798 1.00 85.12 100 LYS A C 1
ATOM 827 O O . LYS A 1 100 ? -2.275 -4.423 -1.240 1.00 85.12 100 LYS A O 1
ATOM 832 N N . ILE A 1 101 ? -0.090 -3.981 -1.565 1.00 84.88 101 ILE A N 1
ATOM 833 C CA . ILE A 1 101 ? -0.128 -4.048 -3.029 1.00 84.88 101 ILE A CA 1
ATOM 834 C C . ILE A 1 101 ? -0.037 -5.512 -3.447 1.00 84.88 101 ILE A C 1
ATOM 836 O O . ILE A 1 101 ? 0.849 -6.228 -2.980 1.00 84.88 101 ILE A O 1
ATOM 840 N N . ASN A 1 102 ? -0.913 -5.959 -4.344 1.00 81.06 102 ASN A N 1
ATOM 841 C CA . ASN A 1 102 ? -0.772 -7.287 -4.932 1.00 81.06 102 ASN A CA 1
ATOM 842 C C . ASN A 1 102 ? 0.303 -7.248 -6.013 1.00 81.06 102 ASN A C 1
ATOM 844 O O . ASN A 1 102 ? 0.162 -6.543 -7.010 1.00 81.06 102 ASN A O 1
ATOM 848 N N . PHE A 1 103 ? 1.363 -8.023 -5.823 1.00 81.12 103 PHE A N 1
ATOM 849 C CA . PHE A 1 103 ? 2.516 -8.005 -6.713 1.00 81.12 103 PHE A CA 1
ATOM 850 C C . PHE A 1 103 ? 2.964 -9.435 -7.014 1.00 81.12 103 PHE A C 1
ATOM 852 O O . PHE A 1 103 ? 3.031 -10.250 -6.089 1.00 81.12 103 PHE A O 1
ATOM 859 N N . PRO A 1 104 ? 3.249 -9.778 -8.279 1.00 81.75 104 PRO A N 1
ATOM 860 C CA . PRO A 1 104 ? 3.702 -11.120 -8.617 1.00 81.75 104 PRO A CA 1
ATOM 861 C C . PRO A 1 104 ? 5.003 -11.506 -7.905 1.00 81.75 104 PRO A C 1
ATOM 863 O O . PRO A 1 104 ? 5.873 -10.667 -7.643 1.00 81.75 104 PRO A O 1
ATOM 866 N N . ILE A 1 105 ? 5.134 -12.791 -7.576 1.00 79.88 105 ILE A N 1
ATOM 867 C CA . ILE A 1 105 ? 6.265 -13.316 -6.795 1.00 79.88 105 ILE A CA 1
ATOM 868 C C . ILE A 1 105 ? 7.606 -13.174 -7.526 1.00 79.88 105 ILE A C 1
ATOM 870 O O . ILE A 1 105 ? 8.633 -12.872 -6.920 1.00 79.88 105 ILE A O 1
ATOM 874 N N . ASP A 1 106 ? 7.591 -13.332 -8.844 1.00 78.12 106 ASP A N 1
ATOM 875 C CA . ASP A 1 106 ? 8.728 -13.129 -9.733 1.00 78.12 106 ASP A CA 1
ATOM 876 C C . ASP A 1 106 ? 9.184 -11.666 -9.742 1.00 78.12 106 ASP A C 1
ATOM 878 O O . ASP A 1 106 ? 10.378 -11.403 -9.897 1.00 78.12 106 ASP A O 1
ATOM 882 N N . MET A 1 107 ? 8.268 -10.726 -9.489 1.00 79.12 107 MET A N 1
ATOM 883 C CA . MET A 1 107 ? 8.579 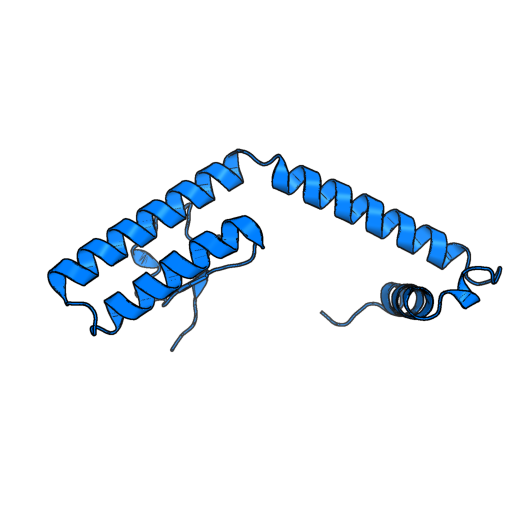-9.304 -9.388 1.00 79.12 107 MET A CA 1
ATOM 884 C C . MET A 1 107 ? 8.993 -8.863 -7.983 1.00 79.12 107 MET A C 1
ATOM 886 O O . MET A 1 107 ? 9.770 -7.919 -7.838 1.00 79.12 107 MET A O 1
ATOM 890 N N . TYR A 1 108 ? 8.537 -9.568 -6.948 1.00 83.19 108 TYR A N 1
ATOM 891 C CA . TYR A 1 108 ? 8.835 -9.279 -5.543 1.00 83.19 108 TYR A CA 1
ATOM 892 C C . TYR A 1 108 ? 10.343 -9.189 -5.252 1.00 83.19 108 TYR A C 1
ATOM 894 O O . TYR A 1 108 ? 10.783 -8.324 -4.494 1.00 83.19 108 TYR A O 1
ATOM 902 N N . LYS A 1 109 ? 11.158 -10.008 -5.931 1.00 82.88 109 LYS A N 1
ATOM 903 C CA . LYS A 1 109 ? 12.630 -9.988 -5.819 1.00 82.88 109 LYS A CA 1
ATOM 904 C C . LYS A 1 109 ? 13.280 -8.673 -6.271 1.00 82.88 109 LYS A C 1
ATOM 906 O O . LYS A 1 109 ? 14.422 -8.408 -5.912 1.00 82.88 109 LYS A O 1
ATOM 911 N N . HIS A 1 110 ? 12.582 -7.863 -7.067 1.00 83.44 110 HIS A N 1
ATOM 912 C CA . HIS A 1 110 ? 13.075 -6.569 -7.547 1.00 83.44 110 HIS A CA 1
ATOM 913 C C . HIS A 1 110 ? 12.798 -5.422 -6.568 1.00 83.44 110 HIS A C 1
ATOM 915 O O . HIS A 1 110 ? 13.236 -4.294 -6.809 1.00 83.44 110 HIS A O 1
ATOM 921 N N . LEU A 1 111 ? 12.084 -5.693 -5.471 1.00 85.56 111 LEU A N 1
ATOM 922 C CA . LEU A 1 111 ? 11.841 -4.722 -4.415 1.00 85.56 111 LEU A CA 1
ATOM 923 C C . LEU A 1 111 ? 12.894 -4.848 -3.303 1.00 85.56 111 LEU A C 1
ATOM 925 O O . LEU A 1 111 ? 13.201 -5.964 -2.870 1.00 85.56 111 LEU A O 1
ATOM 929 N N . PRO A 1 112 ? 13.398 -3.717 -2.777 1.00 86.12 112 PRO A N 1
ATOM 930 C CA . PRO A 1 112 ? 14.223 -3.697 -1.577 1.00 86.12 112 PRO A CA 1
ATOM 931 C C . PRO A 1 112 ? 13.565 -4.441 -0.394 1.00 86.12 112 PRO A C 1
ATOM 933 O O . PRO A 1 112 ? 12.358 -4.276 -0.176 1.00 86.12 112 PRO A O 1
ATOM 936 N N . PRO A 1 113 ? 14.324 -5.202 0.425 1.00 86.06 113 PRO A N 1
ATOM 937 C CA . PRO A 1 113 ? 13.767 -6.009 1.522 1.00 86.06 113 PRO A CA 1
ATOM 938 C C . PRO A 1 113 ? 12.921 -5.224 2.533 1.00 86.06 113 PRO A C 1
ATOM 940 O O . PRO A 1 113 ? 11.948 -5.729 3.082 1.00 86.06 113 PRO A O 1
ATOM 943 N N . ASN A 1 114 ? 13.252 -3.956 2.765 1.00 83.75 114 ASN A N 1
ATOM 944 C CA . ASN A 1 114 ? 12.514 -3.078 3.672 1.00 83.75 114 ASN A CA 1
ATOM 945 C C . ASN A 1 114 ? 11.140 -2.638 3.129 1.00 83.75 114 ASN A C 1
ATOM 947 O O . ASN A 1 114 ? 10.294 -2.205 3.913 1.00 83.75 114 ASN A O 1
ATOM 951 N N . LEU A 1 115 ? 10.914 -2.735 1.816 1.00 85.06 115 LEU A N 1
ATOM 952 C CA . LEU A 1 115 ? 9.671 -2.330 1.148 1.00 85.06 115 LEU A CA 1
ATOM 953 C C . LEU A 1 115 ? 8.737 -3.511 0.873 1.00 85.06 115 LEU A C 1
ATOM 955 O O . LEU A 1 115 ? 7.523 -3.344 0.793 1.00 85.06 115 LEU A O 1
ATOM 959 N N . GLN A 1 116 ? 9.295 -4.715 0.823 1.00 86.19 116 GLN A N 1
ATOM 960 C CA . GLN A 1 116 ? 8.587 -5.977 0.634 1.00 86.19 116 GLN A CA 1
ATOM 961 C C . GLN A 1 116 ? 7.436 -6.224 1.634 1.00 86.19 116 GLN A C 1
ATOM 963 O O . GLN A 1 116 ? 6.434 -6.848 1.293 1.00 86.19 116 GLN A O 1
ATOM 968 N N . LYS A 1 117 ? 7.510 -5.662 2.848 1.00 86.88 117 LYS A N 1
ATOM 969 C CA . LYS A 1 117 ? 6.445 -5.755 3.868 1.00 86.88 117 LYS A CA 1
ATOM 970 C C . LYS A 1 117 ? 5.103 -5.124 3.450 1.00 86.88 117 LYS A C 1
ATOM 972 O O . LYS A 1 117 ? 4.068 -5.465 4.023 1.00 86.88 117 LYS A O 1
ATOM 977 N N . TYR A 1 118 ? 5.109 -4.228 2.461 1.00 83.88 118 TYR A N 1
ATOM 978 C CA . TYR A 1 118 ? 3.920 -3.525 1.956 1.00 83.88 118 TYR A CA 1
ATOM 979 C C . TYR A 1 118 ? 3.241 -4.225 0.779 1.00 83.88 118 TYR A C 1
ATOM 981 O O . TYR A 1 118 ? 2.340 -3.675 0.146 1.00 83.88 118 TYR A O 1
ATOM 989 N N . VAL A 1 119 ? 3.682 -5.441 0.485 1.00 84.38 119 VAL A N 1
ATOM 990 C CA . VAL A 1 119 ? 3.325 -6.169 -0.719 1.00 84.38 119 VAL A CA 1
ATOM 991 C C . VAL A 1 119 ? 2.813 -7.548 -0.320 1.00 84.38 119 VAL A C 1
ATOM 993 O O . VAL A 1 119 ? 3.328 -8.174 0.608 1.00 84.38 119 VAL A O 1
ATOM 996 N N . SER A 1 120 ? 1.765 -8.013 -0.985 1.00 81.81 120 SER A N 1
ATOM 997 C CA . SER A 1 120 ? 1.284 -9.391 -0.916 1.00 81.81 120 SER A CA 1
ATOM 998 C C . SER A 1 120 ? 1.592 -10.092 -2.229 1.00 81.81 120 SER A C 1
ATOM 1000 O O . SER A 1 120 ? 1.334 -9.551 -3.304 1.00 81.81 120 SER A O 1
ATOM 1002 N N . TRP A 1 121 ? 2.134 -11.306 -2.146 1.00 73.50 121 TRP A N 1
ATOM 1003 C CA . TRP A 1 121 ? 2.352 -12.137 -3.323 1.00 73.50 121 TRP A CA 1
ATOM 1004 C C . TRP A 1 121 ? 1.093 -12.937 -3.650 1.00 73.50 121 TRP A C 1
ATOM 1006 O O . TRP A 1 121 ? 0.476 -13.550 -2.777 1.00 73.50 121 TRP A O 1
ATOM 1016 N N . LYS A 1 122 ? 0.729 -12.949 -4.931 1.00 59.00 122 LYS A N 1
ATOM 1017 C CA . LYS A 1 122 ? -0.216 -13.910 -5.504 1.00 59.00 122 LYS A CA 1
ATOM 1018 C C . LYS A 1 122 ? 0.508 -14.715 -6.574 1.00 59.00 122 LYS A C 1
ATOM 1020 O O . LYS A 1 122 ? 1.279 -14.150 -7.348 1.00 59.00 122 LYS A O 1
ATOM 1025 N N . ILE A 1 123 ? 0.263 -16.020 -6.581 1.00 53.50 123 ILE A N 1
ATOM 1026 C CA . ILE A 1 123 ? 0.599 -16.881 -7.713 1.00 53.50 123 ILE A CA 1
ATOM 1027 C C . ILE A 1 123 ? -0.560 -16.698 -8.696 1.00 53.50 123 ILE A C 1
ATOM 1029 O O . ILE A 1 123 ? -1.704 -16.963 -8.321 1.00 53.50 123 ILE A O 1
ATOM 1033 N N . TYR A 1 124 ? -0.270 -16.135 -9.866 1.00 51.25 124 TYR A N 1
ATOM 1034 C CA . TYR A 1 124 ? -1.220 -15.985 -10.969 1.00 51.25 124 TYR A CA 1
ATOM 1035 C C . TYR A 1 124 ? -1.015 -17.110 -11.976 1.00 51.25 124 TYR A C 1
ATOM 1037 O O . TYR A 1 124 ? 0.160 -17.506 -12.157 1.00 51.25 124 TYR A O 1
#

Secondary structure (DSSP, 8-state):
-PPPHHHHHHHHHHH-GGGGG-GGGHHHHHHHHHHHHHHHHHHHHHHT-HHHHHHHHHHHHHHHHHHHHHHHHH-TTSHHHHHHHHHHHHHHHHHHH---EEEEHHHHTTS-TTTGGGEEEE--

Organism: NCBI:txid216773

Sequence (124 aa):
VEPDIEDIVPIYITNNPELLDVKEFEWAKTHIERAKEAWFDNAQKLLCNRQRWSDYDKLTKHLFALYEKSLDENGMNNERTIILGRAYKDSNDLAKHGGKINFPIDMYKHLPPNLQKYVSWKIY

Radius of gyration: 21.13 Å; chains: 1; bounding box: 48×27×56 Å

Foldseek 3Di:
DPDDPLVPLLVVCVVVVVCCPPPVCVVSVVVVVVVVVVVVVVVVCVVPPPVVVVLLVVQLVLLVVQLVVCCVVPNCPDPSNVQSVQQSVVSVVCNVPNAAGEHAPVCLVSDDPVNSVRHDHDDD

pLDDT: mean 81.93, std 11.2, range [35.12, 96.19]